Protein AF-C0PJF9-F1 (afdb_monomer)

Solvent-accessible surface area (backbone atoms only — not comparable to full-atom values): 4916 Å² total; per-residue (Å²): 111,68,64,77,72,66,52,81,69,59,93,91,54,79,82,78,49,72,63,57,52,52,27,65,72,47,52,63,83,37,66,65,32,53,76,72,72,50,42,57,76,72,86,70,85,44,71,64,59,57,50,50,53,52,49,52,53,51,53,52,50,52,50,53,48,52,52,51,52,52,52,49,53,52,54,53,62,75,72,108

Structure (mmCIF, N/CA/C/O backbone):
data_AF-C0PJF9-F1
#
_entry.id   AF-C0PJF9-F1
#
loop_
_atom_site.group_PDB
_atom_site.id
_atom_site.type_symbol
_atom_site.label_atom_id
_atom_site.label_alt_id
_atom_site.label_comp_id
_atom_site.label_asym_id
_atom_site.label_entity_id
_atom_site.label_seq_id
_atom_site.pdbx_PDB_ins_code
_atom_site.Cartn_x
_atom_site.Cartn_y
_atom_site.Cartn_z
_atom_site.occupancy
_atom_site.B_iso_or_equiv
_atom_site.auth_seq_id
_atom_site.auth_comp_id
_atom_site.auth_asym_id
_atom_site.auth_atom_id
_atom_site.pdbx_PDB_model_num
ATOM 1 N N . MET A 1 1 ? 10.155 -2.437 -27.339 1.00 62.09 1 MET A N 1
ATOM 2 C CA . MET A 1 1 ? 10.410 -3.279 -26.149 1.00 62.09 1 MET A CA 1
ATOM 3 C C . MET A 1 1 ? 11.445 -4.346 -26.471 1.00 62.09 1 MET A C 1
ATOM 5 O O . MET A 1 1 ? 12.527 -4.256 -25.918 1.00 62.09 1 MET A O 1
ATOM 9 N N . GLU A 1 2 ? 11.177 -5.254 -27.417 1.00 65.56 2 GLU A N 1
ATOM 10 C CA . GLU A 1 2 ? 12.129 -6.294 -27.870 1.00 65.56 2 GLU A CA 1
ATOM 11 C C . GLU A 1 2 ? 13.508 -5.739 -28.270 1.00 65.56 2 GLU A C 1
ATOM 13 O O . GLU A 1 2 ? 14.541 -6.213 -27.811 1.00 65.56 2 GLU A O 1
ATOM 18 N N . GLU A 1 3 ? 13.540 -4.641 -29.027 1.00 68.81 3 GLU A N 1
ATOM 19 C CA . GLU A 1 3 ? 14.789 -3.981 -29.438 1.00 68.81 3 GLU A CA 1
ATOM 20 C C . GLU A 1 3 ? 15.608 -3.422 -28.258 1.00 68.81 3 GLU A C 1
ATOM 22 O O . GLU A 1 3 ? 16.832 -3.406 -28.299 1.00 68.81 3 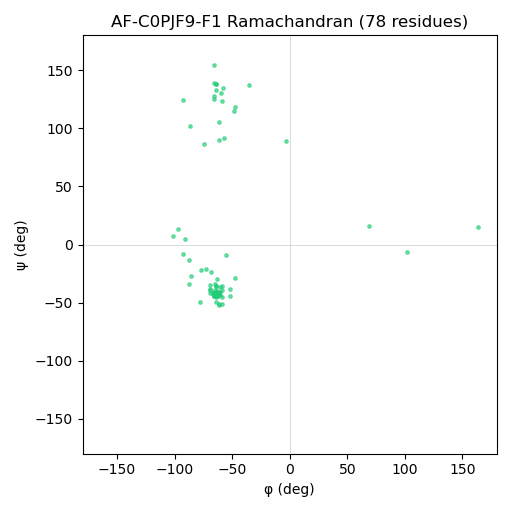GLU A O 1
ATOM 27 N N . MET A 1 4 ? 14.953 -3.019 -27.163 1.00 63.78 4 MET A N 1
ATOM 28 C CA . MET A 1 4 ? 15.634 -2.516 -25.960 1.00 63.78 4 MET A CA 1
ATOM 29 C C . MET A 1 4 ? 16.249 -3.635 -25.114 1.00 63.78 4 MET A C 1
ATOM 31 O O . MET A 1 4 ? 17.132 -3.359 -24.304 1.00 63.78 4 MET A O 1
ATOM 35 N N . VAL A 1 5 ? 15.751 -4.863 -25.277 1.00 65.75 5 VAL A N 1
ATOM 36 C CA . VAL A 1 5 ? 16.243 -6.080 -24.615 1.00 65.75 5 VAL A CA 1
ATOM 37 C C . VAL A 1 5 ? 17.370 -6.714 -25.435 1.00 65.75 5 VAL A C 1
ATOM 39 O O . VAL A 1 5 ? 18.310 -7.257 -24.864 1.00 65.75 5 VAL A O 1
ATOM 42 N N . ALA A 1 6 ? 17.291 -6.610 -26.764 1.00 64.12 6 ALA A N 1
ATOM 43 C CA . ALA A 1 6 ? 18.237 -7.203 -27.706 1.00 64.12 6 ALA A CA 1
ATOM 44 C C . ALA A 1 6 ? 19.398 -6.276 -28.120 1.00 64.12 6 ALA A C 1
ATOM 46 O O . ALA A 1 6 ? 20.316 -6.726 -28.806 1.00 64.12 6 ALA A O 1
ATOM 47 N N . ALA A 1 7 ? 19.367 -4.991 -27.744 1.00 64.62 7 ALA A N 1
ATOM 48 C CA . ALA A 1 7 ? 20.435 -4.049 -28.068 1.00 64.62 7 ALA A CA 1
ATOM 49 C C . ALA A 1 7 ? 21.780 -4.523 -27.476 1.00 64.62 7 ALA A C 1
ATOM 51 O O . ALA A 1 7 ? 21.834 -4.820 -26.279 1.00 64.62 7 ALA A O 1
ATOM 52 N N . PRO A 1 8 ? 22.872 -4.565 -28.268 1.00 59.62 8 PRO A N 1
ATOM 53 C CA . PRO A 1 8 ? 24.185 -4.933 -27.756 1.00 59.62 8 PRO A CA 1
ATOM 54 C C . PRO A 1 8 ? 24.586 -3.973 -26.636 1.00 59.62 8 PRO A C 1
ATOM 56 O O . PRO A 1 8 ? 24.612 -2.754 -26.829 1.00 59.62 8 PRO A O 1
ATOM 59 N N . PHE A 1 9 ? 24.883 -4.512 -25.456 1.00 63.41 9 PHE A N 1
ATOM 60 C CA . PHE A 1 9 ? 25.421 -3.714 -24.363 1.00 63.41 9 PHE A CA 1
ATOM 61 C C . PHE A 1 9 ? 26.810 -3.224 -24.774 1.00 63.41 9 PHE A C 1
ATOM 63 O O . PHE A 1 9 ? 27.655 -4.023 -25.172 1.00 63.41 9 PHE A O 1
ATOM 70 N N . GLN A 1 10 ? 27.041 -1.911 -24.720 1.00 64.06 10 GLN A N 1
ATOM 71 C CA . GLN A 1 10 ? 28.401 -1.394 -24.846 1.00 64.06 10 GLN A CA 1
ATOM 72 C C . GLN A 1 10 ? 29.220 -1.893 -23.652 1.00 64.06 10 GLN A C 1
ATOM 74 O O . GLN A 1 10 ? 28.700 -1.931 -22.532 1.00 64.06 10 GLN A O 1
ATOM 79 N N . ASP A 1 11 ? 30.467 -2.304 -23.901 1.00 51.47 11 ASP A N 1
ATOM 80 C CA . ASP A 1 11 ? 31.358 -2.867 -22.884 1.00 51.47 11 ASP A CA 1
ATOM 81 C C . ASP A 1 11 ? 31.363 -2.000 -21.613 1.00 51.47 11 ASP A C 1
ATOM 83 O O . ASP A 1 11 ? 31.711 -0.819 -21.641 1.00 51.47 11 ASP A O 1
ATOM 87 N N . GLY A 1 12 ? 30.930 -2.594 -20.495 1.00 62.88 12 GLY A N 1
ATOM 88 C CA . GLY A 1 12 ? 30.840 -1.941 -19.184 1.00 62.88 12 GLY A CA 1
ATOM 89 C C . GLY A 1 12 ? 29.440 -1.496 -18.740 1.00 62.88 12 GLY A C 1
ATOM 90 O O . GLY A 1 12 ? 29.288 -1.091 -17.588 1.00 62.88 12 GLY A O 1
ATOM 91 N N . GLN A 1 13 ? 28.405 -1.593 -19.584 1.00 62.56 13 GLN A N 1
ATOM 92 C CA . GLN A 1 13 ? 27.034 -1.252 -19.186 1.00 62.56 13 GLN A CA 1
ATOM 93 C C . GLN A 1 13 ? 26.271 -2.481 -18.671 1.00 62.56 13 GLN A C 1
ATOM 95 O O . GLN A 1 13 ? 26.143 -3.486 -19.368 1.00 62.56 13 GLN A O 1
ATOM 100 N N 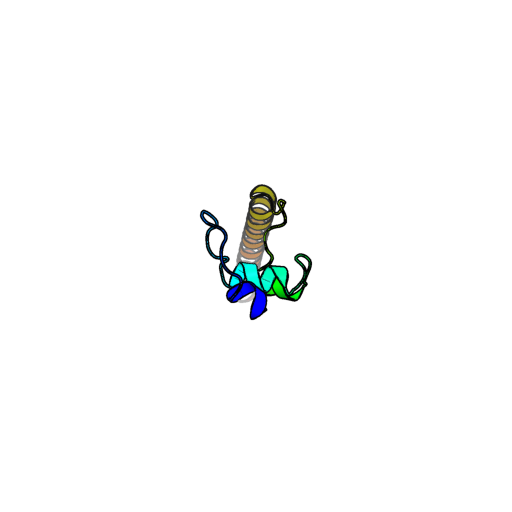. GLN A 1 14 ? 25.731 -2.394 -17.451 1.00 66.31 14 GLN A N 1
ATOM 101 C CA . GLN A 1 14 ? 24.900 -3.458 -16.887 1.00 66.31 14 GLN A CA 1
ATOM 102 C C . GLN A 1 14 ? 23.618 -3.632 -17.726 1.00 66.31 14 GLN A C 1
ATOM 104 O O . GLN A 1 14 ? 23.009 -2.628 -18.119 1.00 66.31 14 GLN A O 1
ATOM 109 N N . PRO A 1 15 ? 23.181 -4.876 -18.001 1.00 70.75 15 PRO A N 1
ATOM 110 C CA . PRO A 1 15 ? 21.914 -5.112 -18.674 1.00 70.75 15 PRO A CA 1
ATOM 111 C C . PRO A 1 15 ? 20.751 -4.500 -17.890 1.00 70.75 15 PRO A C 1
ATOM 113 O O . PRO A 1 15 ? 20.666 -4.647 -16.668 1.00 70.75 15 PRO A O 1
ATOM 116 N N . LYS A 1 16 ? 19.855 -3.809 -18.606 1.00 71.62 16 LYS A N 1
ATOM 117 C CA . LYS A 1 16 ? 18.643 -3.219 -18.023 1.00 71.62 16 LYS A CA 1
ATOM 118 C C . LYS A 1 16 ? 17.745 -4.333 -17.503 1.00 71.62 16 LYS A C 1
ATOM 120 O O . LYS A 1 16 ? 17.476 -5.304 -18.210 1.00 71.62 16 LYS A O 1
ATOM 125 N N . SER A 1 17 ? 17.248 -4.170 -16.287 1.00 79.00 17 SER A N 1
ATOM 126 C CA . SER A 1 17 ? 16.257 -5.073 -15.717 1.00 79.00 17 SER A CA 1
ATOM 127 C C . SER A 1 17 ? 14.931 -4.995 -16.492 1.00 79.00 17 SER A C 1
ATOM 129 O O . SER A 1 17 ? 14.606 -3.951 -17.071 1.00 79.00 17 SER A O 1
ATOM 131 N N . PRO A 1 18 ? 14.109 -6.061 -16.475 1.00 77.50 18 PRO A N 1
ATOM 132 C CA . PRO A 1 18 ? 12.781 -6.041 -17.089 1.00 77.50 18 PRO A CA 1
ATOM 133 C C . PRO A 1 18 ? 11.922 -4.853 -16.626 1.00 77.50 18 PRO A C 1
ATOM 135 O O . PRO A 1 18 ? 11.244 -4.222 -17.434 1.00 77.50 18 PRO A O 1
ATOM 138 N N . THR A 1 19 ? 12.016 -4.482 -15.346 1.00 75.12 19 THR A N 1
ATOM 139 C CA . THR A 1 19 ? 11.316 -3.328 -14.764 1.00 75.12 19 THR A CA 1
ATOM 140 C C . THR A 1 19 ? 11.749 -1.999 -15.383 1.00 75.12 19 THR A C 1
ATOM 142 O O . THR A 1 19 ? 10.908 -1.146 -15.677 1.00 75.12 19 THR A O 1
ATOM 145 N N . GLU A 1 20 ? 13.045 -1.815 -15.634 1.00 74.81 20 GLU A N 1
ATOM 146 C CA . GLU A 1 20 ? 13.571 -0.619 -16.303 1.00 74.81 20 GLU A CA 1
ATOM 147 C C . GLU A 1 20 ? 13.160 -0.561 -17.774 1.00 74.81 20 GLU A C 1
ATOM 149 O O . GLU A 1 20 ? 12.901 0.518 -18.308 1.00 74.81 20 GLU A O 1
ATOM 154 N N . VAL A 1 21 ? 13.071 -1.709 -18.449 1.00 79.00 21 VAL A N 1
ATOM 155 C CA . VAL A 1 21 ? 12.568 -1.773 -19.827 1.00 79.00 21 VAL A CA 1
ATOM 156 C C . VAL A 1 21 ? 11.100 -1.348 -19.870 1.00 79.00 21 VAL A C 1
ATOM 158 O O . VAL A 1 21 ? 10.747 -0.465 -20.650 1.00 79.00 21 VAL A O 1
ATOM 161 N N . VAL A 1 22 ? 10.261 -1.906 -18.994 1.00 78.56 22 VAL A N 1
ATOM 162 C CA . VAL A 1 22 ? 8.833 -1.559 -18.901 1.00 78.56 22 VAL A CA 1
ATOM 163 C C . VAL A 1 22 ? 8.641 -0.078 -18.552 1.00 78.56 22 VAL A C 1
ATOM 165 O O . VAL A 1 22 ? 7.815 0.590 -19.174 1.00 78.56 22 VAL A O 1
ATOM 168 N N . SER A 1 23 ? 9.459 0.463 -17.643 1.00 74.75 23 SER A N 1
ATOM 169 C CA . SER A 1 23 ? 9.425 1.880 -17.241 1.00 74.75 23 SER A CA 1
ATOM 170 C C . SER A 1 23 ? 9.870 2.862 -18.326 1.00 74.75 23 SER A C 1
ATOM 172 O O . SER A 1 23 ? 9.528 4.038 -18.273 1.00 74.75 23 SER A O 1
ATOM 174 N N . ASN A 1 24 ? 10.670 2.415 -19.295 1.00 75.94 24 ASN A N 1
ATOM 175 C CA . ASN A 1 24 ? 11.061 3.245 -20.434 1.00 75.94 24 ASN A CA 1
ATOM 176 C C . ASN A 1 24 ? 10.027 3.199 -21.570 1.00 75.94 24 ASN A C 1
ATOM 178 O O . ASN A 1 24 ? 9.928 4.148 -22.341 1.00 75.94 24 ASN A O 1
ATOM 182 N N . VAL A 1 25 ? 9.274 2.099 -21.688 1.00 79.75 25 VAL A N 1
ATOM 183 C CA . VAL A 1 25 ? 8.206 1.938 -22.690 1.00 79.75 25 VAL A CA 1
ATOM 184 C C . VAL A 1 25 ? 6.950 2.696 -22.267 1.00 79.75 25 VAL A C 1
ATOM 186 O O . VAL A 1 25 ? 6.376 3.457 -23.042 1.00 79.75 25 VAL A O 1
ATOM 189 N N . LEU A 1 26 ? 6.525 2.491 -21.023 1.00 78.75 26 LEU A N 1
ATOM 190 C CA . LEU A 1 26 ? 5.452 3.245 -20.400 1.00 78.75 26 LEU A CA 1
ATOM 191 C C . LEU A 1 26 ? 6.116 4.476 -19.796 1.00 78.75 26 LEU A C 1
ATOM 193 O O . LEU A 1 26 ? 6.779 4.330 -18.782 1.00 78.75 26 LEU A O 1
ATOM 197 N N . LEU A 1 27 ? 6.007 5.647 -20.438 1.00 72.44 27 LEU A N 1
ATOM 198 C CA . LEU A 1 27 ? 6.642 6.897 -19.985 1.00 72.44 27 LEU A CA 1
ATOM 199 C C . LEU A 1 27 ? 6.649 6.989 -18.447 1.00 72.44 27 LEU A C 1
ATOM 201 O O . LEU A 1 27 ? 5.634 6.687 -17.825 1.00 72.44 27 LEU A O 1
ATOM 205 N N . GLY A 1 28 ? 7.750 7.431 -17.828 1.00 65.94 28 GLY A N 1
ATOM 206 C CA . GLY A 1 28 ? 7.950 7.363 -16.366 1.00 65.94 28 GLY A CA 1
ATOM 207 C C . GLY A 1 28 ? 6.873 8.028 -15.481 1.00 65.94 28 GLY A C 1
ATOM 208 O O . GLY A 1 28 ? 6.865 7.837 -14.267 1.00 65.94 28 GLY A O 1
ATOM 209 N N . SER A 1 29 ? 5.935 8.779 -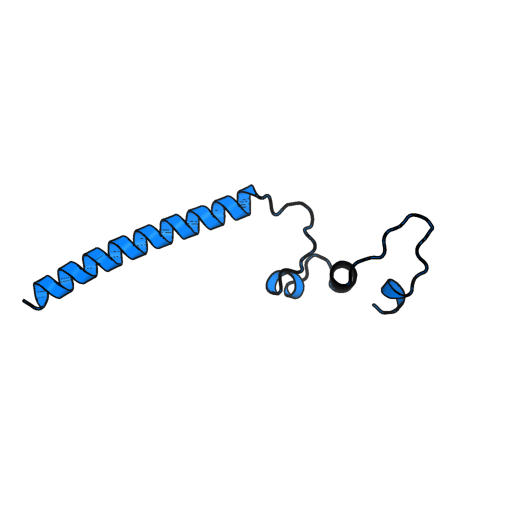16.063 1.00 67.12 29 SER A N 1
ATOM 210 C CA . SER A 1 29 ? 4.733 9.330 -15.420 1.00 67.12 29 SER A CA 1
ATOM 211 C C . SER A 1 29 ? 3.453 8.493 -15.621 1.00 67.12 29 SER A C 1
ATOM 213 O O . SER A 1 29 ? 2.356 8.979 -15.357 1.00 67.12 29 SER A O 1
ATOM 215 N N . SER A 1 30 ? 3.556 7.251 -16.098 1.00 81.31 30 SER A N 1
ATOM 216 C CA . SER A 1 30 ? 2.409 6.378 -16.367 1.00 81.31 30 SER A CA 1
ATOM 217 C C . SER A 1 30 ? 1.652 6.000 -15.089 1.00 81.31 30 SER A C 1
ATOM 219 O O . SER A 1 30 ? 2.230 5.458 -14.145 1.00 81.31 30 SER A O 1
ATOM 221 N N . VAL A 1 31 ? 0.330 6.211 -15.097 1.00 80.19 31 VAL A N 1
ATOM 222 C CA . VAL A 1 31 ? -0.591 5.809 -14.014 1.00 80.19 31 VAL A CA 1
ATOM 223 C C . VAL A 1 31 ? -0.544 4.299 -13.778 1.00 80.19 31 VAL A C 1
ATOM 225 O O . VAL A 1 31 ? -0.610 3.849 -12.640 1.00 80.19 31 VAL A O 1
ATOM 228 N N . PHE A 1 32 ? -0.371 3.505 -14.839 1.00 82.19 32 PHE A N 1
ATOM 229 C CA . PHE A 1 32 ? -0.223 2.058 -14.708 1.00 82.19 32 PHE A CA 1
ATOM 230 C C . PHE A 1 32 ? 0.984 1.713 -13.836 1.00 82.19 32 PHE A C 1
ATOM 232 O O . PHE A 1 32 ? 0.824 0.990 -12.860 1.00 82.19 32 PHE A O 1
ATOM 239 N N . LEU A 1 33 ? 2.158 2.284 -14.138 1.00 82.19 33 LEU A N 1
ATOM 240 C CA . LEU A 1 33 ? 3.385 2.052 -13.369 1.00 82.19 33 LEU A CA 1
ATOM 241 C C . LEU A 1 33 ? 3.245 2.488 -11.910 1.00 82.19 33 LEU A C 1
ATOM 243 O O . LEU A 1 33 ? 3.777 1.820 -11.028 1.00 82.19 33 LEU A O 1
ATOM 247 N N . HIS A 1 34 ? 2.527 3.584 -11.661 1.00 79.75 34 HIS A N 1
ATOM 248 C CA . HIS A 1 34 ? 2.211 4.042 -10.312 1.00 79.75 34 HIS A CA 1
ATOM 249 C C . HIS A 1 34 ? 1.373 3.006 -9.552 1.00 79.75 34 HIS A C 1
ATOM 251 O O . HIS A 1 34 ? 1.762 2.572 -8.471 1.00 79.75 34 HIS A O 1
ATOM 257 N N . ASN A 1 35 ? 0.281 2.538 -10.157 1.00 82.62 35 ASN A N 1
ATOM 258 C CA . ASN A 1 35 ? -0.641 1.593 -9.529 1.00 82.62 35 ASN A CA 1
ATOM 259 C C . ASN A 1 35 ? -0.004 0.224 -9.251 1.00 82.62 35 ASN A C 1
ATOM 261 O O . ASN A 1 35 ? -0.337 -0.412 -8.258 1.00 82.62 35 ASN A O 1
ATOM 265 N N . VAL A 1 36 ? 0.906 -0.236 -10.116 1.00 81.94 36 VAL A N 1
ATOM 266 C CA . VAL A 1 36 ? 1.604 -1.524 -9.941 1.00 81.94 36 VAL A CA 1
ATOM 267 C C . VAL A 1 36 ? 2.926 -1.403 -9.172 1.00 81.94 36 VAL A C 1
ATOM 269 O O . VAL A 1 36 ? 3.658 -2.382 -9.063 1.00 81.94 36 VAL A O 1
ATOM 272 N N . GLY A 1 37 ? 3.266 -0.213 -8.661 1.00 74.25 37 GLY A N 1
ATOM 273 C CA . GLY A 1 37 ? 4.490 0.022 -7.886 1.00 74.25 37 GLY A CA 1
ATOM 274 C C . GLY A 1 37 ? 5.795 -0.060 -8.691 1.00 74.25 37 GLY A C 1
ATOM 275 O O . GLY A 1 37 ? 6.871 -0.169 -8.111 1.00 74.25 37 GLY A O 1
ATOM 276 N N . LEU A 1 38 ? 5.720 -0.006 -10.023 1.00 75.69 38 LEU A N 1
ATOM 277 C CA . LEU A 1 38 ? 6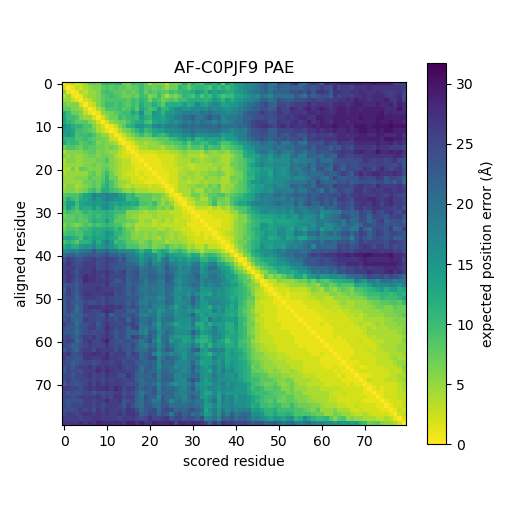.867 -0.075 -10.938 1.00 75.69 38 LEU A CA 1
ATOM 278 C C . LEU A 1 38 ? 7.281 1.297 -11.478 1.00 75.69 38 LEU A C 1
ATOM 280 O O . LEU A 1 38 ? 8.110 1.372 -12.381 1.00 75.69 38 LEU A O 1
ATOM 284 N N . GLN A 1 39 ? 6.702 2.390 -10.975 1.00 72.69 39 GLN A N 1
ATOM 285 C CA . GLN A 1 39 ? 7.102 3.732 -11.374 1.00 72.69 39 GLN A CA 1
ATOM 286 C C . GLN A 1 39 ? 8.571 3.932 -11.002 1.00 72.69 39 GLN A C 1
ATOM 288 O O . GLN A 1 39 ? 8.897 4.094 -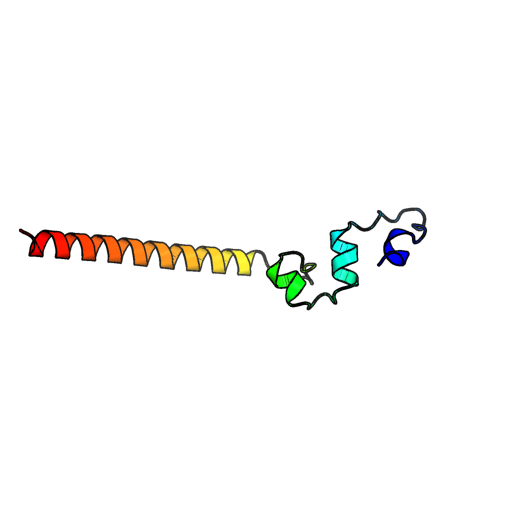9.826 1.00 72.69 39 GLN A O 1
ATOM 293 N N . SER A 1 40 ? 9.454 3.897 -12.012 1.00 63.66 40 SER A N 1
ATOM 294 C CA . SER A 1 40 ? 10.867 4.235 -11.851 1.00 63.66 40 SER A CA 1
ATOM 295 C C . SER A 1 40 ? 10.914 5.546 -11.096 1.00 63.66 40 SER A C 1
ATOM 297 O O . SER A 1 40 ? 10.395 6.547 -11.594 1.00 63.66 40 SER A O 1
ATOM 299 N N . ALA A 1 41 ? 11.462 5.511 -9.881 1.00 56.41 41 ALA A N 1
ATOM 300 C CA . ALA A 1 41 ? 11.518 6.652 -8.995 1.00 56.41 41 ALA A CA 1
ATOM 301 C C . ALA A 1 41 ? 12.251 7.779 -9.726 1.00 56.41 41 ALA A C 1
ATOM 303 O O . ALA A 1 41 ? 13.477 7.887 -9.689 1.00 56.41 41 ALA A O 1
ATOM 304 N N . SER A 1 42 ? 11.495 8.632 -10.417 1.00 50.16 42 SER A N 1
ATOM 305 C CA . SER A 1 42 ? 11.941 9.953 -10.802 1.00 50.16 42 SER A CA 1
ATOM 306 C C . SER A 1 42 ? 12.195 10.647 -9.480 1.00 50.16 42 SER A C 1
ATOM 308 O O . SER A 1 42 ? 11.266 11.165 -8.869 1.00 50.16 42 SER A O 1
ATOM 310 N N . LYS A 1 43 ? 13.437 10.508 -9.000 1.00 55.47 43 LYS A N 1
ATOM 311 C CA . LYS A 1 43 ? 14.067 11.140 -7.842 1.00 55.47 43 LYS A CA 1
ATOM 312 C C . LYS A 1 43 ? 13.123 12.149 -7.185 1.00 55.47 43 LYS A C 1
ATOM 314 O O . LYS A 1 43 ? 13.135 13.295 -7.632 1.00 55.47 43 LYS A O 1
ATOM 319 N N . LYS A 1 44 ? 12.291 11.705 -6.219 1.00 52.28 44 LYS A N 1
ATOM 320 C CA . LYS A 1 44 ? 11.580 12.526 -5.204 1.00 52.28 44 LYS A CA 1
ATOM 321 C C . LYS A 1 44 ? 10.394 11.874 -4.463 1.00 52.28 44 LYS A C 1
ATOM 323 O O . LYS A 1 44 ? 9.702 12.603 -3.763 1.00 52.28 44 LYS A O 1
ATOM 328 N N . SER A 1 45 ? 10.183 10.552 -4.472 1.00 54.47 45 SER A N 1
ATOM 329 C CA . SER A 1 45 ? 9.524 9.976 -3.282 1.00 54.47 45 SER A CA 1
ATOM 330 C C . SER A 1 45 ? 10.582 9.966 -2.185 1.00 54.47 45 SER A C 1
ATOM 332 O O . SER A 1 45 ? 11.400 9.049 -2.117 1.00 54.47 45 SER A O 1
ATOM 334 N N . SER A 1 46 ? 10.716 11.080 -1.457 1.00 58.78 46 SER A N 1
ATOM 335 C CA . SER A 1 46 ? 11.671 11.119 -0.358 1.00 58.78 46 SER A CA 1
ATOM 336 C C . SER A 1 46 ? 11.173 10.129 0.686 1.00 58.78 46 SER A C 1
ATOM 338 O O . SER A 1 46 ? 9.974 10.044 0.958 1.00 58.78 46 SER A O 1
ATOM 340 N N . THR A 1 47 ? 12.082 9.366 1.283 1.00 62.69 47 THR A N 1
ATOM 341 C CA . THR A 1 47 ? 11.777 8.493 2.423 1.00 62.69 47 THR A CA 1
ATOM 342 C C . THR A 1 47 ? 10.959 9.231 3.491 1.00 62.69 47 THR A C 1
ATOM 344 O O . THR A 1 47 ? 10.122 8.633 4.155 1.00 62.69 47 THR A O 1
ATOM 347 N N . THR A 1 48 ? 11.129 10.552 3.593 1.00 67.38 48 THR A N 1
ATOM 348 C CA . THR A 1 48 ? 10.348 11.455 4.442 1.00 67.38 48 THR A CA 1
ATOM 349 C C . THR A 1 48 ? 8.859 11.487 4.095 1.00 67.38 48 THR A C 1
ATOM 351 O O . THR A 1 48 ? 8.043 11.473 5.005 1.00 67.38 48 THR A O 1
ATOM 354 N N . THR A 1 49 ? 8.472 11.509 2.815 1.00 72.00 49 THR A N 1
ATOM 355 C CA . THR A 1 49 ? 7.055 11.526 2.412 1.00 72.00 49 THR A CA 1
ATOM 356 C C . THR A 1 49 ? 6.371 10.196 2.727 1.00 72.00 49 THR A C 1
ATOM 358 O O . THR A 1 49 ? 5.258 10.186 3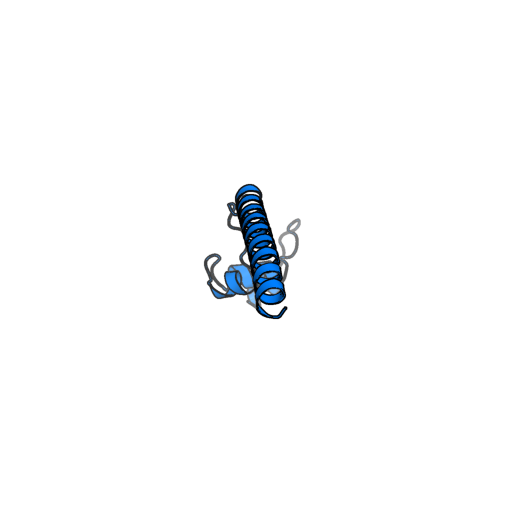.242 1.00 72.00 49 THR A O 1
ATOM 361 N N . VAL A 1 50 ? 7.054 9.074 2.480 1.00 75.75 50 VAL A N 1
ATOM 362 C CA . VAL A 1 50 ? 6.542 7.737 2.829 1.00 75.75 50 VAL A CA 1
ATOM 363 C C . VAL A 1 50 ? 6.456 7.571 4.346 1.00 75.75 50 VAL A C 1
ATOM 365 O O . VAL A 1 50 ? 5.450 7.091 4.854 1.00 75.75 50 VAL A O 1
ATOM 368 N N . SER A 1 51 ? 7.474 8.032 5.077 1.00 79.31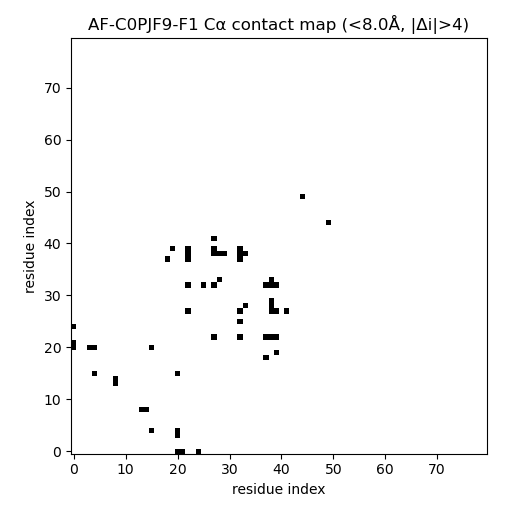 51 SER A N 1
ATOM 369 C CA . SER A 1 51 ? 7.487 8.031 6.542 1.00 79.31 51 SER A CA 1
ATOM 370 C C . SER A 1 51 ? 6.363 8.885 7.131 1.00 79.31 51 SER A C 1
ATOM 372 O O . SER A 1 51 ? 5.736 8.464 8.095 1.00 79.31 51 SER A O 1
ATOM 374 N N . ALA A 1 52 ? 6.091 10.062 6.562 1.00 82.06 52 ALA A N 1
ATOM 375 C CA . ALA A 1 52 ? 5.010 10.932 7.015 1.00 82.06 52 ALA A CA 1
ATOM 376 C C . ALA A 1 52 ? 3.629 10.311 6.758 1.00 82.06 52 ALA A C 1
ATOM 378 O O . ALA A 1 52 ? 2.779 10.349 7.640 1.00 82.06 52 ALA A O 1
ATOM 379 N N . MET A 1 53 ? 3.420 9.689 5.591 1.00 85.38 53 MET A N 1
ATOM 380 C CA . MET A 1 53 ? 2.176 8.964 5.305 1.00 85.38 53 MET A CA 1
ATOM 381 C C . MET A 1 53 ? 1.982 7.769 6.242 1.00 85.38 53 MET A C 1
ATOM 383 O O . MET A 1 53 ? 0.887 7.572 6.755 1.00 85.38 53 MET A O 1
ATOM 387 N N . ALA A 1 54 ? 3.039 6.992 6.493 1.00 89.00 54 ALA A N 1
ATOM 388 C CA . ALA A 1 54 ? 2.981 5.867 7.420 1.00 89.00 54 ALA A CA 1
ATOM 389 C C . ALA A 1 54 ? 2.645 6.320 8.848 1.00 89.00 54 ALA A C 1
ATOM 391 O O . ALA A 1 54 ? 1.817 5.693 9.500 1.00 89.00 54 ALA A O 1
ATOM 392 N N . GLN A 1 55 ? 3.237 7.426 9.307 1.00 90.88 55 GLN A N 1
ATOM 393 C CA . GLN A 1 55 ? 2.937 7.985 10.623 1.00 90.88 55 GLN A CA 1
ATOM 394 C C . GLN A 1 55 ? 1.491 8.492 10.703 1.00 90.88 55 GLN A C 1
ATOM 396 O O . GLN A 1 55 ? 0.789 8.160 11.647 1.00 90.88 55 GLN A O 1
ATOM 401 N N . GLN A 1 56 ? 1.011 9.198 9.674 1.00 93.00 56 GLN A N 1
ATOM 402 C CA . GLN A 1 56 ? -0.379 9.658 9.612 1.00 93.00 56 GLN A CA 1
ATOM 403 C C . GLN A 1 56 ? -1.375 8.489 9.676 1.00 93.00 56 GLN A C 1
ATOM 405 O O . GLN A 1 56 ? -2.347 8.556 10.418 1.00 93.00 56 GLN A O 1
ATOM 410 N N . LEU A 1 57 ? -1.123 7.412 8.925 1.00 95.19 57 LEU A N 1
ATOM 411 C CA . LEU A 1 57 ? -1.970 6.214 8.958 1.00 95.19 57 LEU A CA 1
ATOM 412 C C . LEU A 1 57 ? -1.948 5.531 10.328 1.00 95.19 57 LEU A C 1
ATOM 414 O O . LEU A 1 57 ? -2.956 4.980 10.761 1.00 95.19 57 LEU A O 1
ATOM 418 N N . GLN A 1 58 ? -0.802 5.549 11.007 1.00 93.50 58 GLN A N 1
ATOM 419 C CA . GLN A 1 58 ? -0.679 4.983 12.344 1.00 93.50 58 GLN A CA 1
ATOM 420 C C . GLN A 1 58 ? -1.451 5.804 13.384 1.00 93.50 58 GLN A C 1
ATOM 422 O O . GLN A 1 58 ? -2.103 5.217 14.246 1.00 93.50 58 GLN A O 1
ATOM 427 N N . ASP A 1 59 ? -1.418 7.132 13.271 1.00 94.06 59 ASP A N 1
ATOM 428 C CA . ASP A 1 59 ? -2.184 8.034 14.132 1.00 94.06 59 ASP A CA 1
ATOM 429 C C . ASP A 1 59 ? -3.698 7.845 13.924 1.00 94.06 59 ASP A C 1
ATOM 431 O O . ASP A 1 59 ? -4.447 7.725 14.892 1.00 94.06 59 ASP A O 1
ATOM 435 N N . GLU A 1 60 ? -4.147 7.750 12.668 1.00 94.75 60 GLU A N 1
ATOM 436 C CA . GLU A 1 60 ? -5.555 7.515 12.315 1.00 94.75 60 GLU A CA 1
ATOM 437 C C . GLU A 1 60 ? -6.066 6.174 12.864 1.00 94.75 60 GLU A C 1
ATOM 439 O O . GLU A 1 60 ? -7.144 6.113 13.454 1.00 94.75 60 GLU A O 1
ATOM 444 N N . LEU A 1 61 ? -5.254 5.117 12.764 1.00 95.56 61 LEU A N 1
ATOM 445 C CA . LEU A 1 61 ? -5.596 3.797 13.293 1.00 95.56 61 LEU A CA 1
ATOM 446 C C . LEU A 1 61 ? -5.727 3.788 14.824 1.00 95.56 61 LEU A C 1
ATOM 448 O O . LEU A 1 61 ? -6.595 3.103 15.368 1.00 95.56 61 LEU A O 1
ATOM 452 N N . GLU A 1 62 ? -4.860 4.510 15.536 1.00 95.06 62 GLU A N 1
ATOM 453 C CA . GLU A 1 62 ? -4.925 4.580 16.999 1.00 95.06 62 GLU A CA 1
ATOM 454 C C . GLU A 1 62 ? -6.169 5.352 17.464 1.00 95.06 62 GLU A C 1
ATOM 456 O O . GLU A 1 62 ? -6.820 4.928 18.420 1.00 95.06 62 GLU A O 1
ATOM 461 N N . ILE A 1 63 ? -6.547 6.421 16.753 1.00 95.31 63 ILE A N 1
ATOM 462 C CA . ILE A 1 63 ? -7.803 7.146 16.996 1.00 95.31 63 ILE A CA 1
ATOM 463 C C . ILE A 1 63 ? -8.999 6.216 16.780 1.00 95.31 63 ILE A C 1
ATOM 465 O O . ILE A 1 63 ? -9.821 6.066 17.681 1.00 95.31 63 ILE A O 1
ATOM 469 N N . GLU A 1 64 ? -9.069 5.538 15.631 1.00 94.75 64 GLU A N 1
ATOM 470 C CA . GLU A 1 64 ? -10.181 4.636 15.310 1.00 94.75 64 GLU A CA 1
ATOM 471 C C . GLU A 1 64 ? -10.311 3.508 16.345 1.00 94.75 64 GLU A C 1
ATOM 473 O O . GLU A 1 64 ? -11.412 3.142 16.758 1.00 94.75 64 GLU A O 1
ATOM 478 N N . LYS A 1 65 ? -9.185 2.972 16.826 1.00 95.38 65 LYS A N 1
ATOM 479 C CA . LYS A 1 65 ? -9.180 1.942 17.867 1.00 95.38 65 LYS A CA 1
ATOM 480 C C . LYS A 1 65 ? -9.720 2.469 19.200 1.00 95.38 65 LYS A C 1
ATOM 482 O O . LYS A 1 65 ? -10.530 1.781 19.819 1.00 95.38 65 LYS A O 1
ATOM 487 N N . GLN A 1 66 ? -9.311 3.665 19.622 1.00 93.75 66 GLN A N 1
ATOM 488 C CA . GLN A 1 66 ? -9.825 4.294 20.844 1.00 93.75 66 GLN A CA 1
ATOM 489 C C . GLN A 1 66 ? -11.323 4.594 20.740 1.00 93.75 66 GLN A C 1
ATOM 491 O O . GLN A 1 66 ? -12.072 4.313 21.675 1.00 93.75 66 GLN A O 1
ATOM 496 N N . GLU A 1 67 ? -11.778 5.101 19.594 1.00 94.00 67 GLU A N 1
ATOM 497 C CA . GLU A 1 67 ? -13.200 5.329 19.331 1.00 94.00 67 GLU A CA 1
ATOM 498 C C . GLU A 1 67 ? -13.993 4.019 19.361 1.00 94.00 67 GLU A C 1
ATOM 500 O O . GLU A 1 67 ? -15.039 3.939 20.005 1.00 94.00 67 GLU A O 1
ATOM 505 N N . LYS A 1 68 ? -13.476 2.958 18.728 1.00 94.25 68 LYS A N 1
ATOM 506 C CA . LYS A 1 68 ? -14.094 1.627 18.749 1.00 94.25 68 LYS A CA 1
ATOM 507 C C . LYS A 1 68 ? -14.203 1.076 20.170 1.00 94.25 68 LYS A C 1
ATOM 509 O O . LYS A 1 68 ? -15.216 0.462 20.500 1.00 94.25 68 LYS A O 1
ATOM 514 N N . ASP A 1 69 ? -13.163 1.223 20.985 1.00 92.94 69 ASP A N 1
ATOM 515 C CA . ASP A 1 69 ? -13.173 0.763 22.376 1.00 92.94 69 ASP A CA 1
ATOM 516 C C . ASP A 1 69 ? -14.217 1.540 23.198 1.00 92.94 69 ASP A C 1
ATOM 518 O O . ASP A 1 69 ? -15.052 0.918 23.852 1.00 92.94 69 ASP A O 1
ATOM 522 N N . GLY A 1 70 ? -14.279 2.871 23.066 1.00 91.50 70 GLY A N 1
ATOM 523 C CA . GLY A 1 70 ? -15.292 3.691 23.743 1.00 91.50 70 GLY A CA 1
ATOM 524 C C . GLY A 1 70 ? -16.731 3.368 23.318 1.00 91.50 70 GLY A C 1
ATOM 525 O O . GLY A 1 70 ? -17.618 3.229 24.159 1.00 91.50 70 GLY A O 1
ATOM 526 N N . LEU A 1 71 ? -16.966 3.169 22.017 1.00 92.19 71 LEU A N 1
ATOM 527 C CA . LEU A 1 71 ? -18.276 2.751 21.507 1.00 92.19 71 LEU A CA 1
ATOM 528 C C . LEU A 1 71 ? -18.673 1.361 22.017 1.00 92.19 71 LEU A C 1
ATOM 530 O O . LEU A 1 71 ? -19.850 1.105 22.275 1.00 92.19 71 LEU A O 1
ATOM 534 N N . GLN A 1 72 ? -17.711 0.450 22.165 1.00 91.69 72 GLN A N 1
ATOM 535 C CA . GLN A 1 72 ? -17.978 -0.881 22.697 1.00 91.69 72 GLN A CA 1
ATOM 536 C C . GLN A 1 72 ? -18.417 -0.820 24.169 1.00 91.69 72 GLN A C 1
ATOM 538 O O . GLN A 1 72 ? -19.394 -1.479 24.526 1.00 91.69 72 GLN A O 1
ATOM 543 N N . GLU A 1 73 ? -17.766 0.003 24.994 1.00 91.06 73 GLU A N 1
ATOM 544 C CA . GLU A 1 73 ? -18.151 0.222 26.397 1.00 91.06 73 GLU A CA 1
ATOM 545 C C . GLU A 1 73 ? -19.559 0.827 26.533 1.00 91.06 73 GLU A C 1
ATOM 547 O O . GLU A 1 73 ? -20.352 0.396 27.377 1.00 91.06 73 GLU A O 1
ATOM 552 N N . GLU A 1 74 ? -19.911 1.792 25.678 1.00 90.38 74 GLU A N 1
ATOM 553 C CA . GLU A 1 74 ? -21.253 2.385 25.657 1.00 90.38 74 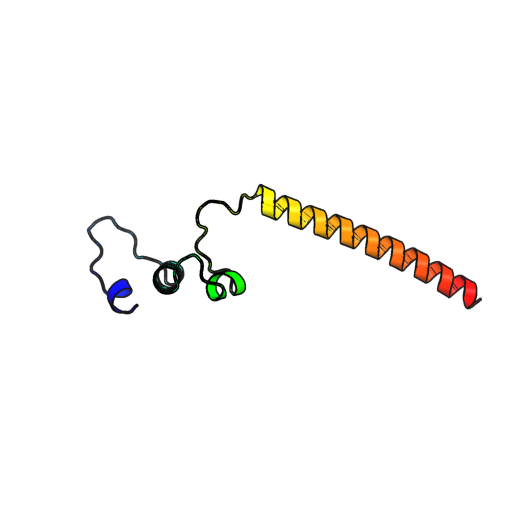GLU A CA 1
ATOM 554 C C . GLU A 1 74 ? -22.318 1.340 25.295 1.00 90.38 74 GLU A C 1
ATOM 556 O O . GLU A 1 74 ? -23.351 1.231 25.961 1.00 90.38 74 GLU A O 1
ATOM 561 N N . VAL A 1 75 ? -22.048 0.509 24.282 1.00 92.12 75 VAL A N 1
ATOM 562 C CA . VAL A 1 75 ? -22.949 -0.580 23.877 1.00 92.12 75 VAL A CA 1
ATOM 563 C C . VAL A 1 75 ? -23.112 -1.622 24.984 1.00 92.12 75 VAL A C 1
ATOM 565 O O . VAL A 1 75 ? -24.219 -2.125 25.176 1.00 92.12 75 VAL A O 1
ATOM 568 N N . GLU A 1 76 ? -22.046 -1.970 25.704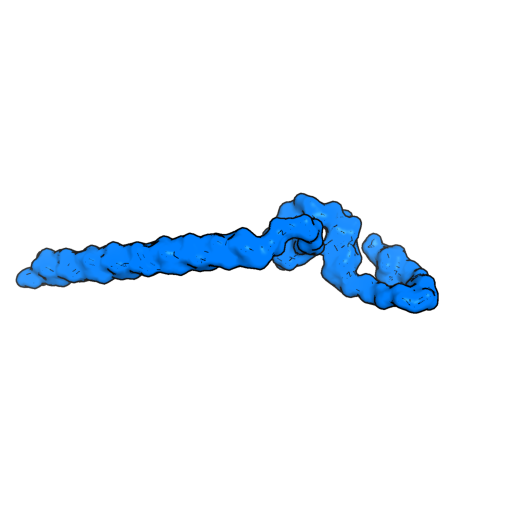 1.00 91.00 76 GLU A N 1
ATOM 569 C CA . GLU A 1 76 ? -22.119 -2.892 26.843 1.00 91.00 76 GLU A CA 1
ATOM 570 C C . GLU A 1 76 ? -22.938 -2.297 27.995 1.00 91.00 76 GLU A C 1
ATOM 572 O O . GLU A 1 76 ? -23.793 -2.985 28.551 1.00 91.00 76 GLU A O 1
ATOM 577 N N . THR A 1 77 ? -22.762 -1.005 28.280 1.00 91.06 77 THR A N 1
ATOM 578 C CA . THR A 1 77 ? -23.530 -0.284 29.307 1.00 91.06 77 THR A CA 1
ATOM 579 C C . THR A 1 77 ? -25.020 -0.221 28.970 1.00 91.06 77 THR A C 1
ATOM 581 O O . THR A 1 77 ? -25.856 -0.426 29.842 1.00 91.06 77 THR A O 1
ATOM 584 N N . LEU A 1 78 ? -25.372 0.030 27.706 1.00 87.88 78 LEU A N 1
ATOM 585 C CA . LEU A 1 78 ? -26.766 0.093 27.251 1.00 87.88 78 LEU A CA 1
ATOM 586 C C . LEU A 1 78 ? -27.452 -1.278 27.172 1.00 87.88 78 LEU A C 1
ATOM 588 O O . LEU A 1 78 ? -28.681 -1.346 27.130 1.00 87.88 78 LEU A O 1
ATOM 592 N N . LYS A 1 79 ? -26.679 -2.366 27.090 1.00 85.00 79 LYS A N 1
ATOM 593 C CA . LYS A 1 79 ? -27.199 -3.742 27.060 1.00 85.00 79 LYS A CA 1
ATOM 594 C C . LYS A 1 79 ? -27.396 -4.356 28.451 1.00 85.00 79 LYS A C 1
ATOM 596 O O . LYS A 1 79 ? -28.016 -5.420 28.517 1.00 85.00 79 LYS A O 1
ATOM 601 N N . ALA A 1 80 ? -26.847 -3.747 29.502 1.00 68.88 80 ALA A N 1
ATOM 602 C CA . ALA A 1 80 ? -26.999 -4.172 30.896 1.00 68.88 80 ALA A CA 1
ATOM 603 C C . ALA A 1 80 ? -28.331 -3.693 31.496 1.00 68.88 80 ALA A C 1
ATOM 605 O O . ALA A 1 80 ? -28.918 -4.473 32.282 1.00 68.88 80 ALA A O 1
#

pLDDT: mean 77.36, std 13.0, range [50.16, 95.56]

Radius of gyration: 23.64 Å; Cα contacts (8 Å, |Δi|>4): 29; chains: 1; bounding box: 59×20×60 Å

Organism: Zea mays (NCBI:txid4577)

Secondary structure (DSSP, 8-state):
-HHHHHSPPPTTPPPPPHHHHHHHHS-TT-HHHHHTT-----S---HHHHHHHHHHHHHHHHHHHHHHHHHHHHHHHHH-

Foldseek 3Di:
DVCLQPPDDDPPDDRDDPLRVVCVVQPLPHPVCVVVVSNPPPPPPPPVVVVVVVVVVVVVVVVVVVVVVVVVVVVVVVVD

Sequence (80 aa):
MEEMVAAPFQDGQQPKSPTEVVSNVLLGSSVFLHNVGLQSASKKSSTTTVSAMAQQLQDELEIEKQEKDGLQEEVETLKA

Mean predicted aligned error: 14.47 Å